Protein AF-A0A846E0Z7-F1 (afdb_monomer_lite)

Structure (mmCIF, N/CA/C/O backbone):
data_AF-A0A846E0Z7-F1
#
_entry.id   AF-A0A846E0Z7-F1
#
loop_
_atom_site.group_PDB
_atom_site.id
_atom_site.type_symbol
_atom_site.label_atom_id
_atom_site.label_alt_id
_atom_site.label_comp_id
_atom_site.label_asym_id
_atom_site.label_entity_id
_atom_site.label_seq_id
_atom_site.pdbx_PDB_ins_code
_atom_site.Cartn_x
_atom_site.Cartn_y
_atom_site.Cartn_z
_atom_site.occupancy
_atom_site.B_iso_or_equiv
_atom_site.auth_seq_id
_atom_site.auth_comp_id
_atom_site.auth_asym_id
_atom_site.auth_atom_id
_atom_site.pdbx_PDB_model_num
ATOM 1 N N . MET A 1 1 ? 4.695 11.751 -14.671 1.00 61.81 1 MET A N 1
ATOM 2 C CA . MET A 1 1 ? 4.303 11.055 -13.433 1.00 61.81 1 MET A CA 1
ATOM 3 C C . MET A 1 1 ? 5.387 10.049 -13.140 1.00 61.81 1 MET A C 1
ATOM 5 O O . MET A 1 1 ? 5.817 9.348 -14.052 1.00 61.81 1 MET A O 1
ATOM 9 N N . THR A 1 2 ? 5.941 10.104 -11.939 1.00 85.00 2 THR A N 1
ATOM 10 C CA . THR A 1 2 ? 6.915 9.124 -11.473 1.00 85.00 2 THR A CA 1
ATOM 11 C C . THR A 1 2 ? 6.177 7.916 -10.912 1.00 85.00 2 THR A C 1
ATOM 13 O O . THR A 1 2 ? 5.027 8.017 -10.501 1.00 85.00 2 THR A O 1
ATOM 16 N N . VAL A 1 3 ? 6.865 6.780 -10.835 1.00 84.88 3 VAL A N 1
ATOM 17 C CA . VAL A 1 3 ? 6.321 5.564 -10.215 1.00 84.88 3 VAL A CA 1
ATOM 18 C C . VAL A 1 3 ? 5.872 5.818 -8.766 1.00 84.88 3 VAL A C 1
ATOM 20 O O . VAL A 1 3 ? 4.938 5.188 -8.283 1.00 84.88 3 VAL A O 1
ATOM 23 N N . TYR A 1 4 ? 6.511 6.766 -8.077 1.00 89.44 4 TYR A N 1
ATOM 24 C CA . TYR A 1 4 ? 6.130 7.170 -6.727 1.00 89.44 4 TYR A CA 1
ATOM 25 C C . TYR A 1 4 ? 4.819 7.958 -6.697 1.00 89.44 4 TYR A C 1
ATOM 27 O O . TYR A 1 4 ? 3.997 7.708 -5.820 1.00 89.44 4 TYR A O 1
ATOM 35 N N . ASP A 1 5 ? 4.588 8.841 -7.671 1.00 90.44 5 ASP A N 1
ATOM 36 C CA . ASP A 1 5 ? 3.334 9.599 -7.770 1.00 90.44 5 ASP A CA 1
ATOM 37 C C . ASP A 1 5 ? 2.135 8.655 -7.930 1.00 90.44 5 ASP A C 1
ATOM 39 O O . ASP A 1 5 ? 1.140 8.802 -7.222 1.00 90.44 5 ASP A O 1
ATOM 43 N N . ASP A 1 6 ? 2.261 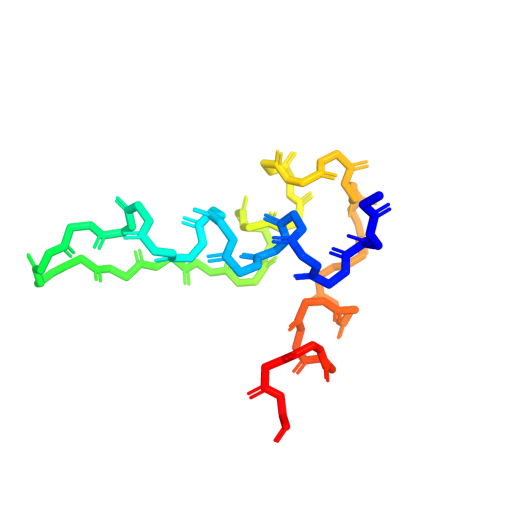7.634 -8.783 1.00 90.31 6 ASP A N 1
ATOM 44 C CA . ASP A 1 6 ? 1.210 6.630 -8.992 1.00 90.31 6 ASP A CA 1
ATOM 45 C C . ASP A 1 6 ? 0.914 5.849 -7.700 1.00 90.31 6 ASP A C 1
ATOM 47 O O . ASP A 1 6 ? -0.246 5.633 -7.339 1.00 90.31 6 ASP A O 1
ATOM 51 N N . ILE A 1 7 ? 1.959 5.480 -6.949 1.00 91.19 7 ILE A N 1
ATOM 52 C CA . ILE A 1 7 ? 1.823 4.815 -5.645 1.00 91.19 7 ILE A CA 1
ATOM 53 C C . ILE A 1 7 ? 1.074 5.715 -4.652 1.00 91.19 7 ILE A C 1
ATOM 55 O O . ILE A 1 7 ? 0.158 5.244 -3.973 1.00 91.19 7 ILE A O 1
ATOM 59 N N . TYR A 1 8 ? 1.421 7.002 -4.566 1.00 92.31 8 TYR A N 1
ATOM 60 C CA . TYR A 1 8 ? 0.756 7.931 -3.651 1.00 92.31 8 TYR A CA 1
ATOM 61 C C . TYR A 1 8 ? -0.712 8.159 -4.018 1.00 92.31 8 TYR A C 1
ATOM 63 O O . TYR A 1 8 ? -1.560 8.183 -3.124 1.00 92.31 8 TYR A O 1
ATOM 71 N N . GLU A 1 9 ? -1.034 8.282 -5.305 1.00 93.94 9 GLU A N 1
ATOM 72 C CA . GLU A 1 9 ? -2.415 8.453 -5.765 1.00 93.94 9 GLU A CA 1
ATOM 73 C C . GLU A 1 9 ? -3.286 7.229 -5.454 1.00 93.94 9 GLU A C 1
ATOM 75 O O . GLU A 1 9 ? -4.444 7.379 -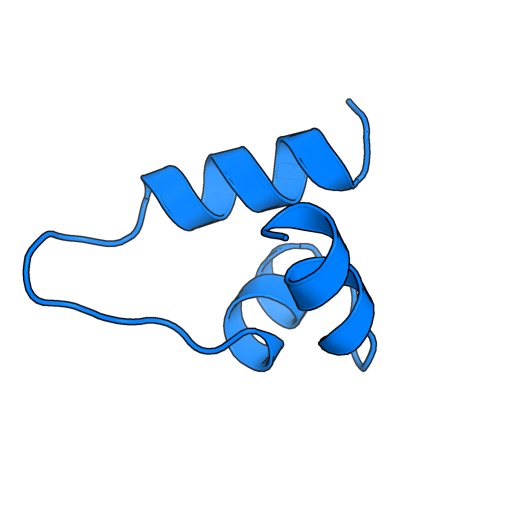5.062 1.00 93.94 9 GLU A O 1
ATOM 80 N N . ILE A 1 10 ? -2.733 6.016 -5.534 1.00 93.38 10 ILE A N 1
ATOM 81 C CA . ILE A 1 10 ? -3.442 4.790 -5.137 1.00 93.38 10 ILE A CA 1
ATOM 82 C C . ILE A 1 10 ? -3.626 4.735 -3.614 1.00 93.38 10 ILE A C 1
ATOM 84 O O . ILE A 1 10 ? -4.719 4.438 -3.128 1.00 93.38 10 ILE A O 1
ATOM 88 N N . VAL A 1 11 ? -2.587 5.053 -2.835 1.00 93.19 11 VAL A N 1
ATOM 89 C CA . VAL A 1 11 ? -2.660 5.042 -1.363 1.00 93.19 11 VAL A CA 1
ATOM 90 C C . VAL A 1 11 ? -3.695 6.046 -0.843 1.00 93.19 11 VAL A C 1
ATOM 92 O O . VAL A 1 11 ? -4.421 5.746 0.105 1.00 93.19 11 VAL A O 1
AT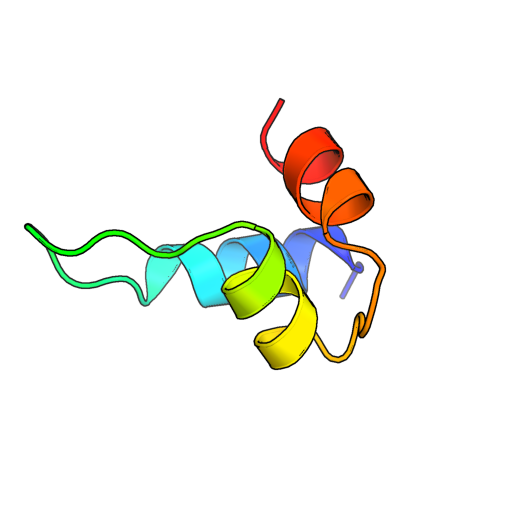OM 95 N N . ARG A 1 12 ? -3.835 7.211 -1.489 1.00 94.12 12 ARG A N 1
ATOM 96 C CA . ARG A 1 12 ? -4.846 8.228 -1.142 1.00 94.12 12 ARG A CA 1
ATOM 97 C C . ARG A 1 12 ? -6.289 7.762 -1.345 1.00 94.12 12 ARG A C 1
ATOM 99 O O . ARG A 1 12 ? -7.188 8.321 -0.722 1.00 94.12 12 ARG A O 1
ATOM 106 N N . GLN A 1 13 ? -6.518 6.747 -2.175 1.00 95.31 13 GLN A N 1
ATOM 107 C CA . GLN A 1 13 ? -7.849 6.189 -2.421 1.00 95.31 13 GLN A CA 1
ATOM 108 C C . GLN A 1 13 ? -8.274 5.162 -1.360 1.00 95.31 13 GLN A C 1
ATOM 110 O O . GLN A 1 13 ? -9.428 4.730 -1.364 1.00 95.31 13 GLN A O 1
ATOM 115 N N . ILE A 1 14 ? -7.385 4.771 -0.435 1.00 93.56 14 ILE A N 1
ATOM 116 C CA . ILE A 1 14 ? -7.708 3.800 0.616 1.00 93.56 14 ILE A CA 1
ATOM 117 C C . ILE A 1 14 ? -8.740 4.413 1.583 1.00 93.56 14 ILE A C 1
ATOM 119 O O . ILE A 1 14 ? -8.457 5.424 2.235 1.00 93.56 14 ILE A O 1
ATOM 123 N N . PRO A 1 15 ? -9.935 3.807 1.736 1.00 96.00 15 PRO A N 1
ATOM 124 C CA . PRO A 1 15 ? -10.954 4.321 2.641 1.00 96.00 15 PRO A CA 1
ATOM 125 C C . PRO A 1 15 ? -10.501 4.290 4.102 1.00 96.00 15 PRO A C 1
ATOM 127 O O . PRO A 1 15 ? -9.774 3.393 4.536 1.00 96.00 15 PRO A O 1
ATOM 130 N N . ARG A 1 16 ? -11.010 5.225 4.911 1.00 94.94 16 ARG A N 1
ATOM 131 C CA . ARG A 1 16 ? -10.750 5.226 6.358 1.00 94.94 16 ARG A CA 1
ATOM 132 C C . ARG A 1 16 ? -11.221 3.918 7.000 1.00 94.94 16 ARG A C 1
ATOM 134 O O . ARG A 1 16 ? -12.317 3.438 6.722 1.00 94.94 16 ARG A O 1
ATOM 141 N N . GLY A 1 17 ? -10.386 3.353 7.872 1.00 96.19 17 GLY A N 1
ATOM 142 C CA . GLY A 1 17 ? -10.648 2.067 8.530 1.00 96.19 17 GLY A CA 1
ATOM 143 C C . GLY A 1 17 ? -10.382 0.841 7.649 1.00 96.19 17 GLY A C 1
ATOM 144 O O . GLY A 1 17 ? -10.663 -0.281 8.068 1.00 96.19 17 GLY A O 1
ATOM 145 N N . LYS A 1 18 ? -9.845 1.033 6.438 1.00 96.19 18 LYS A N 1
ATOM 146 C CA . LYS A 1 18 ? -9.331 -0.037 5.581 1.00 96.19 18 LYS A CA 1
ATOM 147 C C . LYS A 1 18 ? -7.814 0.056 5.483 1.00 96.19 18 LYS A C 1
ATOM 149 O O . LYS A 1 18 ? -7.219 1.108 5.696 1.00 96.19 18 LYS A O 1
ATOM 154 N N . VAL A 1 19 ? -7.205 -1.077 5.165 1.00 94.69 19 VAL A N 1
ATOM 155 C CA . VAL A 1 19 ? -5.769 -1.210 4.928 1.00 94.69 19 VAL A CA 1
ATOM 156 C C . VAL A 1 19 ? -5.564 -1.934 3.605 1.00 94.69 19 VAL A C 1
ATOM 158 O O . VAL A 1 19 ? -6.396 -2.754 3.214 1.00 94.69 19 VAL A O 1
ATOM 161 N N . ALA A 1 20 ? -4.461 -1.629 2.933 1.00 93.81 20 ALA A N 1
ATOM 162 C CA . ALA A 1 20 ? -4.016 -2.318 1.731 1.00 93.81 20 ALA A CA 1
ATOM 163 C C . ALA A 1 20 ? -2.563 -2.763 1.919 1.00 93.81 20 ALA A C 1
ATOM 165 O O . ALA A 1 20 ? -1.786 -2.099 2.607 1.00 93.81 20 ALA A O 1
ATOM 166 N N . THR A 1 21 ? -2.195 -3.898 1.334 1.00 94.12 21 THR A N 1
ATOM 167 C CA . THR A 1 21 ? -0.828 -4.424 1.404 1.00 94.12 21 THR A CA 1
ATOM 168 C C . THR A 1 21 ? 0.039 -3.832 0.298 1.00 94.12 21 THR A C 1
ATOM 170 O O . THR A 1 21 ? -0.454 -3.479 -0.772 1.00 94.12 21 THR A O 1
ATOM 173 N N . TYR A 1 22 ? 1.358 -3.787 0.501 1.00 93.56 22 TYR A N 1
ATOM 174 C CA . TYR A 1 22 ? 2.286 -3.324 -0.539 1.00 93.56 22 TYR A CA 1
ATOM 175 C C . TYR A 1 22 ? 2.192 -4.133 -1.839 1.00 93.56 22 TYR A C 1
ATOM 177 O O . TYR A 1 22 ? 2.435 -3.585 -2.908 1.00 93.56 22 TYR A O 1
ATOM 185 N N . GLY A 1 23 ? 1.809 -5.413 -1.763 1.00 93.06 23 GLY A N 1
ATOM 186 C CA . GLY A 1 23 ? 1.518 -6.228 -2.945 1.00 93.06 23 GLY A CA 1
ATOM 187 C C . GLY A 1 23 ? 0.301 -5.716 -3.711 1.00 93.06 23 GLY A C 1
ATOM 188 O O . GLY A 1 23 ? 0.402 -5.470 -4.903 1.00 93.06 23 GLY A O 1
ATOM 189 N N . GLN A 1 24 ? -0.806 -5.445 -3.013 1.00 93.06 24 GLN A N 1
ATOM 190 C CA . GLN A 1 24 ? -2.024 -4.905 -3.630 1.00 93.06 24 GLN A CA 1
ATOM 191 C C . GLN A 1 24 ? -1.786 -3.538 -4.276 1.00 93.06 24 GLN A C 1
ATOM 193 O O . GLN A 1 24 ? -2.252 -3.285 -5.382 1.00 93.06 24 GLN A O 1
ATOM 198 N N . ILE A 1 25 ? -1.033 -2.663 -3.607 1.00 93.19 25 ILE A N 1
ATOM 199 C CA . ILE A 1 25 ? -0.670 -1.354 -4.160 1.00 93.19 25 ILE A CA 1
ATOM 200 C C . ILE A 1 25 ? 0.249 -1.512 -5.377 1.00 93.19 25 ILE A C 1
ATOM 202 O O . ILE A 1 25 ? 0.071 -0.807 -6.365 1.00 93.19 25 ILE A O 1
ATOM 206 N N . ALA A 1 26 ? 1.193 -2.458 -5.346 1.00 92.62 26 ALA A N 1
ATOM 207 C CA . ALA A 1 26 ? 2.058 -2.742 -6.487 1.00 92.62 26 ALA A CA 1
ATOM 208 C C . ALA A 1 26 ? 1.261 -3.270 -7.689 1.00 92.62 26 ALA A C 1
ATOM 210 O O . ALA A 1 26 ? 1.503 -2.832 -8.808 1.00 92.62 26 ALA A O 1
ATOM 211 N N . ASP A 1 27 ? 0.282 -4.147 -7.469 1.00 92.75 27 ASP A N 1
ATOM 212 C CA . ASP A 1 27 ? -0.578 -4.664 -8.537 1.00 92.75 27 ASP A CA 1
ATOM 213 C C . ASP A 1 27 ? -1.425 -3.541 -9.164 1.00 92.75 27 ASP A C 1
ATOM 215 O O . ASP A 1 27 ? -1.498 -3.427 -10.388 1.00 92.75 27 ASP A O 1
ATOM 219 N N . LEU A 1 28 ? -1.989 -2.650 -8.336 1.00 90.88 28 LEU A N 1
ATOM 220 C CA . LEU A 1 28 ? -2.742 -1.475 -8.794 1.00 90.88 28 LEU A CA 1
ATOM 221 C C . LEU A 1 28 ? -1.865 -0.463 -9.547 1.00 90.88 28 LEU A C 1
ATOM 223 O O . LEU A 1 28 ? -2.331 0.160 -10.497 1.00 90.88 28 LEU A O 1
ATOM 227 N N . ALA A 1 29 ? -0.593 -0.335 -9.168 1.00 89.94 29 ALA A N 1
ATOM 228 C CA . ALA A 1 29 ? 0.386 0.527 -9.830 1.00 89.94 29 ALA A CA 1
ATOM 229 C C . 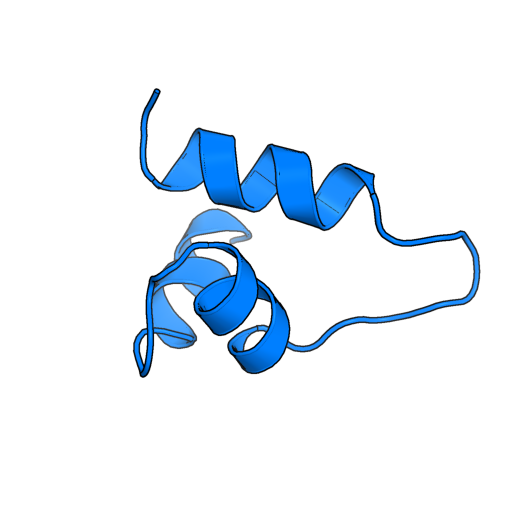ALA A 1 29 ? 1.006 -0.106 -11.096 1.00 89.94 29 ALA A C 1
ATOM 231 O O . ALA A 1 29 ? 1.963 0.435 -11.644 1.00 89.94 29 ALA A O 1
ATOM 232 N N . GLN A 1 30 ? 0.515 -1.268 -11.553 1.00 88.19 30 GLN A N 1
ATOM 233 C CA . GLN A 1 30 ? 1.104 -2.063 -12.646 1.00 88.19 30 GLN A CA 1
ATOM 234 C C . GLN A 1 30 ? 2.570 -2.483 -12.398 1.00 88.19 30 GLN A C 1
ATOM 236 O O . GLN A 1 30 ? 3.334 -2.775 -13.320 1.00 88.19 30 GLN A O 1
ATOM 241 N N . LEU A 1 31 ? 2.964 -2.565 -11.129 1.00 85.44 31 LEU A N 1
ATOM 242 C CA . LEU A 1 31 ? 4.283 -2.949 -10.635 1.00 85.44 31 LEU A CA 1
ATOM 243 C C . LEU A 1 31 ? 4.285 -4.396 -10.122 1.00 85.44 31 LEU A C 1
ATOM 245 O O . LEU A 1 31 ? 4.817 -4.682 -9.046 1.00 85.44 31 LEU A O 1
ATOM 249 N N . TYR A 1 32 ? 3.699 -5.317 -10.887 1.00 83.38 32 TYR A N 1
ATOM 250 C CA . TYR A 1 32 ? 3.552 -6.723 -10.500 1.00 83.38 32 TYR A CA 1
ATOM 251 C C . TYR A 1 32 ? 4.864 -7.326 -9.973 1.00 83.38 32 TYR A C 1
ATOM 253 O O . TYR A 1 32 ? 5.921 -7.233 -10.604 1.00 83.38 32 TYR A O 1
ATOM 261 N N . GLY A 1 33 ? 4.808 -7.923 -8.779 1.00 85.25 33 GLY A N 1
ATOM 262 C CA . GLY A 1 33 ? 5.967 -8.534 -8.115 1.00 85.25 33 GLY A CA 1
ATOM 263 C C . GLY A 1 33 ? 6.966 -7.551 -7.483 1.00 85.25 33 GLY A C 1
ATOM 264 O O . GLY A 1 33 ? 7.927 -7.987 -6.848 1.00 85.25 33 GLY A O 1
ATOM 265 N N . LYS A 1 34 ? 6.748 -6.232 -7.581 1.00 88.19 34 LYS A N 1
ATOM 266 C CA . LYS A 1 34 ? 7.634 -5.193 -7.021 1.00 88.19 34 LYS A CA 1
ATOM 267 C C . LYS A 1 34 ? 7.085 -4.566 -5.734 1.00 88.19 34 LYS A C 1
ATOM 269 O O . LYS A 1 34 ? 7.279 -3.380 -5.486 1.00 88.19 34 LYS A O 1
ATOM 274 N N . ALA A 1 35 ? 6.476 -5.365 -4.857 1.00 88.75 35 ALA A N 1
ATOM 275 C CA . ALA A 1 35 ? 5.947 -4.900 -3.568 1.00 88.75 35 ALA A CA 1
ATOM 276 C C . ALA A 1 35 ? 6.993 -4.173 -2.694 1.00 88.75 35 ALA A C 1
ATOM 278 O O . ALA A 1 35 ? 6.667 -3.226 -1.984 1.00 88.75 35 ALA A O 1
ATOM 279 N N . ARG A 1 36 ? 8.274 -4.564 -2.772 1.00 91.81 36 ARG A N 1
ATOM 280 C CA . ARG A 1 36 ? 9.359 -3.867 -2.055 1.00 91.81 36 ARG A CA 1
ATOM 281 C C . ARG A 1 36 ? 9.563 -2.427 -2.531 1.00 91.81 36 ARG A C 1
ATOM 283 O O . ARG A 1 36 ? 9.899 -1.582 -1.715 1.00 91.81 36 ARG A O 1
ATOM 290 N N . LEU A 1 37 ? 9.329 -2.143 -3.815 1.00 89.25 37 LEU A N 1
ATOM 291 C CA . LEU A 1 37 ? 9.428 -0.789 -4.366 1.00 89.25 37 LEU A CA 1
ATOM 292 C C . LEU A 1 37 ? 8.394 0.142 -3.724 1.00 89.25 37 LEU A C 1
ATOM 294 O O . LEU A 1 37 ? 8.720 1.269 -3.376 1.00 89.25 37 LEU A O 1
ATOM 298 N N . VAL A 1 38 ? 7.174 -0.358 -3.511 1.00 89.31 38 VAL A N 1
ATOM 299 C CA . VAL A 1 38 ? 6.119 0.375 -2.797 1.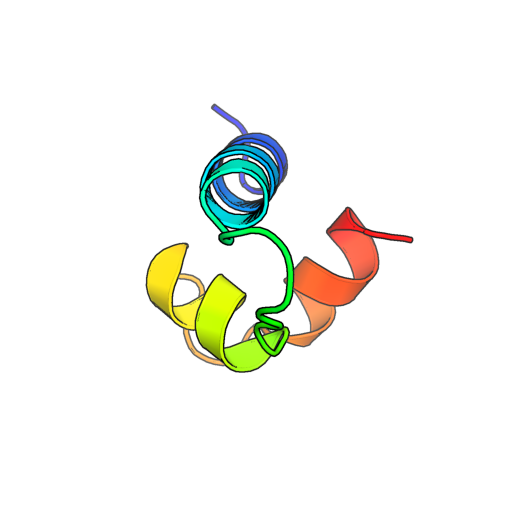00 89.31 38 VAL A CA 1
ATOM 300 C C . VAL A 1 38 ? 6.523 0.646 -1.351 1.00 89.31 38 VAL A C 1
ATOM 302 O O . VAL A 1 38 ? 6.314 1.746 -0.855 1.00 89.31 38 VAL A O 1
ATOM 305 N N . GLY A 1 39 ? 7.161 -0.324 -0.692 1.00 90.00 39 GLY A N 1
ATOM 306 C CA . GLY A 1 39 ? 7.732 -0.115 0.639 1.00 90.00 39 GLY A CA 1
ATOM 307 C C . GLY A 1 39 ? 8.773 1.009 0.664 1.00 90.00 39 GLY A C 1
ATOM 308 O O . GLY A 1 39 ? 8.722 1.847 1.552 1.00 90.00 39 GLY A O 1
ATOM 309 N N . TYR A 1 40 ? 9.666 1.073 -0.330 1.00 90.56 40 TYR A N 1
ATOM 310 C CA . TYR A 1 40 ? 10.644 2.164 -0.449 1.00 90.56 40 TYR A CA 1
ATOM 311 C C . TYR A 1 40 ? 10.014 3.520 -0.772 1.00 90.56 40 TYR A C 1
ATOM 313 O O . TYR A 1 40 ? 10.545 4.539 -0.358 1.00 90.56 40 TYR A O 1
ATOM 321 N N . ALA A 1 41 ? 8.894 3.541 -1.493 1.00 87.25 41 ALA A N 1
ATOM 322 C CA . ALA A 1 41 ? 8.153 4.769 -1.776 1.00 87.25 41 ALA A CA 1
ATOM 323 C C . ALA A 1 41 ? 7.514 5.382 -0.518 1.00 87.25 41 ALA A C 1
ATOM 325 O O . ALA A 1 41 ? 7.237 6.578 -0.476 1.00 87.25 41 ALA A O 1
ATOM 326 N N . LEU A 1 42 ? 7.220 4.546 0.480 1.00 82.69 42 LEU A N 1
ATOM 327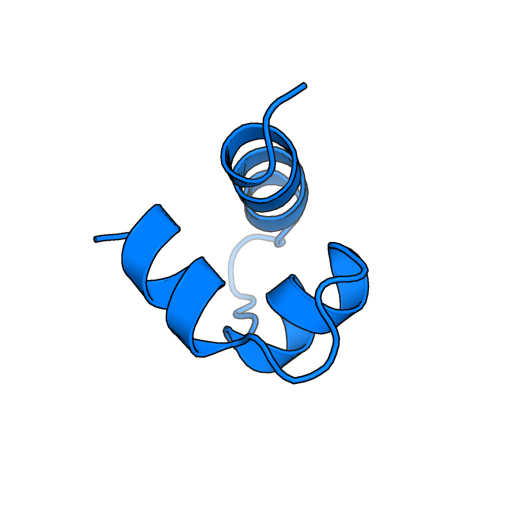 C CA . LEU A 1 42 ? 6.501 4.923 1.697 1.00 82.69 42 LEU A CA 1
ATOM 328 C C . LEU A 1 42 ? 7.406 5.001 2.938 1.00 82.69 42 LEU A C 1
ATOM 330 O O . LEU A 1 42 ? 6.897 5.292 4.020 1.00 82.69 42 LEU A O 1
ATOM 334 N N . TYR A 1 43 ? 8.704 4.721 2.785 1.00 78.81 43 TYR A N 1
ATOM 335 C CA . TYR A 1 43 ? 9.729 4.894 3.816 1.00 78.81 43 TYR A CA 1
ATOM 336 C C . TYR A 1 43 ? 10.257 6.329 3.805 1.00 78.81 43 TYR A C 1
ATOM 338 O O . TYR A 1 43 ? 10.309 6.938 4.895 1.00 78.81 43 TYR A O 1
#

Radius of gyration: 9.52 Å; chains: 1; bounding box: 22×20×22 Å

Secondary structure (DSSP, 8-state):
--HHHHHHHHHHTSPTT----HHHHHHHTT-TT-HHHHHHH--

Sequence (43 aa):
MTVYDDIYEIVRQIPRGKVATYGQIADLAQLYGKARLVGYALY

pLDDT: mean 90.06, std 5.87, range [61.81, 96.19]

Foldseek 3Di:
DDLLVLLVVLVVPADPPDDDALQRSCVSSVNHPVSVVSVVSVD